Protein AF-X1D472-F1 (afdb_monomer_lite)

Foldseek 3Di:
DDDDDQWFKDFDPPAFQDCDPDQQFFWWDQPPDPPDIDGPVRHDDDPPDQIWTQWGDPGRGMITGHTDPDDDDDD

Structure (mmCIF, N/CA/C/O backbone):
data_AF-X1D472-F1
#
_entry.id   AF-X1D472-F1
#
loop_
_atom_site.group_PDB
_atom_site.id
_atom_site.type_symbol
_atom_site.label_atom_id
_atom_site.label_alt_id
_atom_site.label_comp_id
_atom_site.label_asym_id
_atom_site.label_entity_id
_atom_site.label_seq_id
_atom_site.pdbx_PDB_ins_code
_atom_site.Cartn_x
_atom_site.Cartn_y
_atom_site.Cartn_z
_atom_site.occupancy
_atom_site.B_iso_or_equiv
_atom_site.auth_seq_id
_atom_site.auth_comp_id
_atom_site.auth_asym_id
_atom_site.auth_atom_id
_atom_site.pdbx_PDB_model_num
ATOM 1 N N . LEU A 1 1 ? -0.567 17.540 -19.953 1.00 65.19 1 LEU A N 1
ATOM 2 C CA . LEU A 1 1 ? -1.670 16.738 -19.378 1.00 65.19 1 LEU A CA 1
ATOM 3 C C . LEU A 1 1 ? -1.070 15.770 -18.374 1.00 65.19 1 LEU A C 1
ATOM 5 O O . LEU A 1 1 ? -0.279 14.928 -18.787 1.00 65.19 1 LEU A O 1
ATOM 9 N N . LEU A 1 2 ? -1.375 15.931 -17.082 1.00 73.19 2 LEU A N 1
ATOM 10 C CA . LEU A 1 2 ? -1.050 14.904 -16.089 1.00 73.19 2 LEU A CA 1
ATOM 11 C C . LEU A 1 2 ? -1.839 13.633 -16.421 1.00 73.19 2 LEU A C 1
ATOM 13 O O . LEU A 1 2 ? -3.017 13.706 -16.769 1.00 73.19 2 LEU A O 1
ATOM 17 N N . ARG A 1 3 ? -1.169 12.484 -16.348 1.00 83.00 3 ARG A N 1
ATOM 18 C CA . ARG A 1 3 ? -1.778 11.159 -16.474 1.00 83.00 3 ARG A CA 1
ATOM 19 C C . ARG A 1 3 ? -1.537 10.428 -15.165 1.00 83.00 3 ARG A C 1
ATOM 21 O O . ARG A 1 3 ? -0.396 10.357 -14.721 1.00 83.00 3 ARG A O 1
ATOM 28 N N . PHE A 1 4 ? -2.608 9.918 -14.576 1.00 85.12 4 PHE A N 1
ATOM 29 C CA . PHE A 1 4 ? -2.571 9.202 -13.308 1.00 85.12 4 PHE A CA 1
ATOM 30 C C . PHE A 1 4 ? -2.801 7.713 -13.552 1.00 85.12 4 PHE A C 1
ATOM 32 O O . PHE A 1 4 ? -3.627 7.340 -14.388 1.00 85.12 4 PHE A O 1
ATOM 39 N N . LEU A 1 5 ? -2.061 6.872 -12.830 1.00 87.31 5 LEU A N 1
ATOM 40 C CA . LEU A 1 5 ? -2.313 5.438 -12.789 1.00 87.31 5 LEU A CA 1
ATOM 41 C C . LEU A 1 5 ? -3.508 5.190 -11.865 1.00 87.31 5 LEU A C 1
ATOM 43 O O . LEU A 1 5 ? -3.431 5.491 -10.680 1.00 87.31 5 LEU A O 1
ATOM 47 N N . HIS A 1 6 ? -4.601 4.666 -12.416 1.00 86.94 6 HIS A N 1
ATOM 48 C CA . HIS A 1 6 ? -5.789 4.306 -11.638 1.00 86.94 6 HIS A CA 1
ATOM 49 C C . HIS A 1 6 ? -5.755 2.823 -11.244 1.00 86.94 6 HIS A C 1
ATOM 51 O O . HIS A 1 6 ? -5.980 2.490 -10.089 1.00 86.94 6 HIS A O 1
ATOM 57 N N . ILE A 1 7 ? -5.428 1.939 -12.195 1.00 93.62 7 ILE A N 1
ATOM 58 C CA . ILE A 1 7 ? -5.280 0.494 -11.982 1.00 93.62 7 ILE A CA 1
ATOM 59 C C . ILE A 1 7 ? -4.071 0.013 -12.782 1.00 93.62 7 ILE A C 1
ATOM 61 O O . ILE A 1 7 ? -3.913 0.400 -13.943 1.00 93.62 7 ILE A O 1
ATOM 65 N N . GLY A 1 8 ? -3.238 -0.841 -12.193 1.00 95.88 8 GLY A N 1
ATOM 66 C CA . GLY A 1 8 ? -2.161 -1.522 -12.907 1.00 95.88 8 GLY A CA 1
ATOM 67 C C . GLY A 1 8 ? -0.911 -1.758 -12.072 1.00 95.88 8 GLY A C 1
ATOM 68 O O . GLY A 1 8 ? -0.859 -1.463 -10.881 1.00 95.88 8 GLY A O 1
ATOM 69 N N . TYR A 1 9 ? 0.119 -2.298 -12.720 1.00 96.88 9 TYR A N 1
ATOM 70 C CA . TYR A 1 9 ? 1.402 -2.548 -12.075 1.00 96.88 9 TYR A CA 1
ATOM 71 C C . TYR A 1 9 ? 2.272 -1.295 -12.071 1.00 96.88 9 TYR A C 1
ATOM 73 O O . TYR A 1 9 ? 2.407 -0.616 -13.091 1.00 96.88 9 TYR A O 1
ATOM 81 N N . TYR A 1 10 ? 2.908 -1.036 -10.936 1.00 95.50 10 TYR A N 1
ATOM 82 C CA . TYR A 1 10 ? 3.930 -0.010 -10.797 1.00 95.50 10 TYR A CA 1
ATOM 83 C C . TYR A 1 10 ? 5.195 -0.626 -10.216 1.00 95.50 10 TYR A C 1
ATOM 85 O O . TYR A 1 10 ? 5.125 -1.447 -9.300 1.00 95.50 10 TYR A O 1
ATOM 93 N N . ARG A 1 11 ? 6.343 -0.233 -10.769 1.00 96.31 11 ARG A N 1
ATOM 94 C CA . ARG A 1 11 ? 7.661 -0.696 -10.343 1.00 96.31 11 ARG A CA 1
ATOM 95 C C . ARG A 1 11 ? 8.487 0.470 -9.825 1.00 96.31 11 ARG A C 1
ATOM 97 O O . ARG A 1 11 ? 8.540 1.514 -10.473 1.00 96.31 11 ARG A O 1
ATOM 104 N N . HIS A 1 12 ? 9.176 0.250 -8.713 1.00 95.81 12 HIS A N 1
ATOM 105 C CA . HIS A 1 12 ? 10.123 1.192 -8.144 1.00 95.81 12 HIS A CA 1
ATOM 106 C C . HIS A 1 12 ? 11.285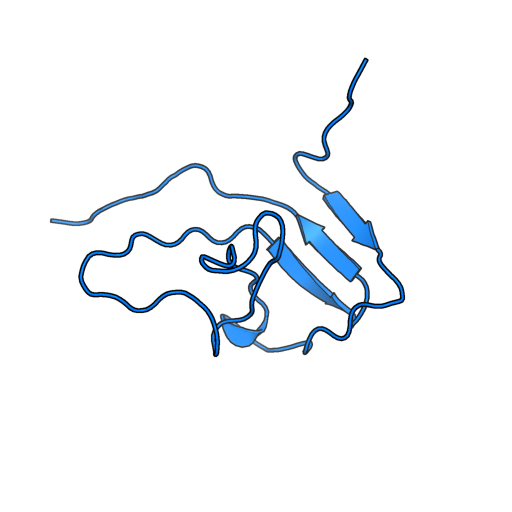 0.456 -7.466 1.00 95.81 12 HIS A C 1
ATOM 108 O O . 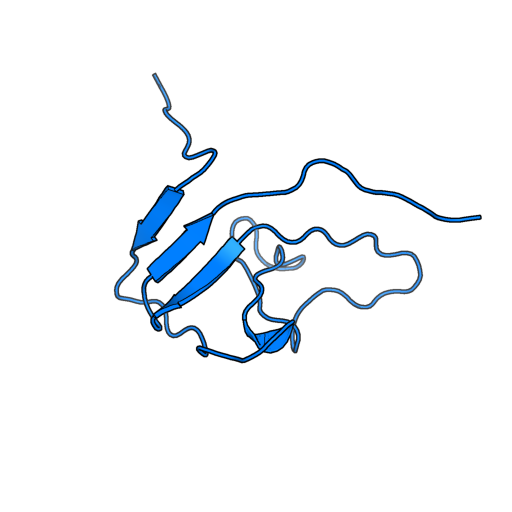HIS A 1 12 ? 11.109 -0.148 -6.415 1.00 95.81 12 HIS A O 1
ATOM 114 N N . ASP A 1 13 ? 12.480 0.548 -8.050 1.00 97.50 13 ASP A N 1
ATOM 115 C CA . ASP A 1 13 ? 13.648 -0.273 -7.671 1.00 97.50 13 ASP A CA 1
ATOM 116 C C . ASP A 1 13 ? 14.309 0.112 -6.338 1.00 97.50 13 ASP A C 1
ATOM 118 O O . ASP A 1 13 ? 15.272 -0.522 -5.915 1.00 97.50 13 ASP A O 1
ATOM 122 N N . THR A 1 14 ? 13.857 1.191 -5.693 1.00 96.38 14 THR A N 1
ATOM 123 C CA . THR A 1 14 ? 14.338 1.556 -4.350 1.00 96.38 14 THR A CA 1
ATOM 124 C C . THR A 1 14 ? 13.358 1.156 -3.251 1.00 96.38 14 THR A C 1
ATOM 126 O O . THR A 1 14 ? 13.577 1.508 -2.091 1.00 96.38 14 THR A O 1
ATOM 129 N N . TRP A 1 15 ? 12.231 0.534 -3.602 1.00 95.00 15 TRP A N 1
ATOM 130 C CA . TRP A 1 15 ? 11.335 -0.031 -2.604 1.00 95.00 15 TRP A CA 1
ATOM 131 C C . TRP A 1 15 ? 11.913 -1.336 -2.058 1.00 95.00 15 TRP A C 1
ATOM 133 O O . TRP A 1 15 ? 12.859 -1.901 -2.588 1.00 95.00 15 TRP A O 1
ATOM 143 N N . ASN A 1 16 ? 11.390 -1.762 -0.916 1.00 95.75 16 ASN A N 1
ATOM 144 C CA . ASN A 1 16 ? 11.766 -3.025 -0.297 1.00 95.75 16 ASN A CA 1
ATOM 145 C C . ASN A 1 16 ? 10.553 -3.591 0.443 1.00 95.75 16 ASN A C 1
ATOM 147 O O . ASN A 1 16 ? 10.576 -3.791 1.659 1.00 95.75 16 ASN A O 1
ATOM 151 N N . TRP A 1 17 ? 9.444 -3.738 -0.282 1.00 96.00 17 TRP A N 1
ATOM 152 C CA . TRP A 1 17 ? 8.204 -4.244 0.291 1.00 96.00 17 TRP A CA 1
ATOM 153 C C . TRP A 1 17 ? 8.347 -5.705 0.702 1.00 96.00 17 TRP A C 1
ATOM 155 O O . TRP A 1 17 ? 8.951 -6.518 -0.000 1.00 96.00 17 TRP A O 1
ATOM 165 N N . THR A 1 18 ? 7.727 -6.071 1.820 1.00 95.38 18 THR A N 1
ATOM 166 C CA . THR A 1 18 ? 7.650 -7.478 2.208 1.00 95.38 18 THR A CA 1
ATOM 167 C C . THR A 1 18 ? 6.563 -8.158 1.386 1.00 95.38 18 THR A C 1
ATOM 169 O O . THR A 1 18 ? 5.398 -7.781 1.477 1.00 95.38 18 THR A O 1
ATOM 172 N N . VAL A 1 19 ? 6.915 -9.182 0.610 1.00 95.88 19 VAL A N 1
ATOM 173 C CA . VAL A 1 19 ? 5.917 -10.039 -0.047 1.00 95.88 19 VAL A CA 1
ATOM 174 C C . VAL A 1 19 ? 5.326 -10.966 1.015 1.00 95.88 19 VAL A C 1
ATOM 176 O O . VAL A 1 19 ? 6.041 -11.787 1.590 1.00 95.88 19 VAL A O 1
ATOM 179 N N . GLY A 1 20 ? 4.041 -10.798 1.313 1.00 86.88 20 GLY A N 1
ATOM 180 C CA . GLY A 1 20 ? 3.362 -11.483 2.412 1.00 86.88 20 GLY A CA 1
ATOM 181 C C . GLY A 1 20 ? 2.155 -12.299 1.960 1.00 86.88 20 GLY A C 1
ATOM 182 O O . GLY A 1 20 ? 1.748 -12.263 0.802 1.00 86.88 20 GLY A O 1
ATOM 183 N N . ASN A 1 21 ? 1.542 -13.009 2.906 1.00 87.50 21 ASN A N 1
ATOM 184 C CA . ASN A 1 21 ? 0.251 -13.666 2.703 1.00 87.50 21 ASN A CA 1
ATOM 185 C C . ASN A 1 21 ? -0.871 -12.817 3.313 1.00 87.50 21 ASN A C 1
ATOM 187 O O . ASN A 1 21 ? -0.689 -12.213 4.372 1.00 87.50 21 ASN A O 1
ATOM 191 N N . GLY A 1 22 ? -2.045 -12.813 2.676 1.00 88.50 22 GLY A N 1
ATOM 192 C CA . GLY A 1 22 ? -3.225 -12.104 3.179 1.00 88.50 22 GLY A CA 1
ATOM 193 C C . GLY A 1 22 ? -2.981 -10.603 3.352 1.00 88.50 22 GLY A C 1
ATOM 194 O O . GLY A 1 22 ? -2.425 -9.952 2.469 1.00 88.50 22 GLY A O 1
ATOM 195 N N . GLU A 1 23 ? -3.374 -10.061 4.505 1.00 89.44 23 GLU A N 1
ATOM 196 C CA . GLU A 1 23 ? -3.293 -8.625 4.809 1.00 89.44 23 GLU A CA 1
ATOM 197 C C . GLU A 1 23 ? -1.861 -8.083 4.877 1.00 89.44 23 GLU A C 1
ATOM 199 O O . GLU A 1 23 ? -1.631 -6.912 4.583 1.00 89.44 23 GLU A O 1
ATOM 204 N N . ALA A 1 24 ? -0.877 -8.933 5.191 1.00 89.56 24 ALA A N 1
ATOM 205 C CA . ALA A 1 24 ? 0.529 -8.533 5.176 1.00 89.56 24 ALA A CA 1
ATOM 206 C C . ALA A 1 24 ? 0.999 -8.129 3.769 1.00 89.56 24 ALA A C 1
ATOM 208 O O . ALA A 1 24 ? 1.984 -7.412 3.639 1.00 89.56 24 ALA A O 1
ATOM 209 N N . ASN A 1 25 ? 0.293 -8.561 2.719 1.00 93.56 25 ASN A N 1
ATOM 210 C CA . ASN A 1 25 ? 0.603 -8.214 1.337 1.00 93.56 25 ASN A CA 1
ATOM 211 C C . ASN A 1 25 ? -0.052 -6.909 0.858 1.00 93.56 25 ASN A C 1
ATOM 213 O O . ASN A 1 25 ? 0.152 -6.518 -0.290 1.00 93.56 25 ASN A O 1
ATOM 217 N N . LEU A 1 26 ? -0.879 -6.271 1.689 1.00 94.19 26 LEU A N 1
ATOM 218 C CA . LEU A 1 26 ? -1.649 -5.083 1.327 1.00 94.19 26 LEU A CA 1
ATOM 219 C C . LEU A 1 26 ? -0.882 -3.803 1.660 1.00 94.19 26 LEU A C 1
ATOM 221 O O . LEU A 1 26 ? -0.129 -3.745 2.635 1.00 94.19 26 LEU A O 1
ATOM 225 N N . LEU A 1 27 ? -1.109 -2.776 0.844 1.00 94.81 27 LEU A N 1
ATOM 226 C CA . LEU A 1 27 ? -0.584 -1.432 1.037 1.00 94.81 27 LEU A CA 1
ATOM 227 C C . LEU A 1 27 ? -1.713 -0.455 1.351 1.00 94.81 27 LEU A C 1
ATOM 229 O O . LEU A 1 27 ? -2.736 -0.407 0.661 1.00 94.81 27 LEU A O 1
ATOM 233 N N . PHE A 1 28 ? -1.467 0.350 2.374 1.00 93.25 28 PHE A N 1
ATOM 234 C CA . PHE A 1 28 ? -2.348 1.373 2.917 1.00 93.25 28 PHE A CA 1
ATOM 235 C C . PHE A 1 28 ? -1.671 2.744 2.771 1.00 93.25 28 PHE A C 1
ATOM 237 O O . PHE A 1 28 ? -0.444 2.797 2.639 1.00 93.25 28 PHE A O 1
ATOM 244 N N . PRO A 1 29 ? -2.422 3.856 2.771 1.00 91.69 29 PRO A N 1
ATOM 245 C CA . PRO A 1 29 ? -1.818 5.182 2.819 1.00 91.69 29 PRO A CA 1
ATOM 246 C C . PRO A 1 29 ? -1.073 5.398 4.144 1.00 91.69 29 PRO A C 1
ATOM 248 O O . PRO A 1 29 ? -1.533 4.964 5.199 1.00 91.69 29 PRO A O 1
ATOM 251 N N . ASP A 1 30 ? 0.072 6.072 4.066 1.00 92.31 30 ASP A N 1
ATOM 252 C CA . ASP A 1 30 ? 0.780 6.616 5.227 1.00 92.31 30 ASP A CA 1
ATOM 253 C C . ASP A 1 30 ? 0.081 7.911 5.683 1.00 92.31 30 ASP A C 1
ATOM 255 O O . ASP A 1 30 ? -0.211 8.780 4.856 1.00 92.31 30 ASP A O 1
ATOM 259 N N . ASP A 1 31 ? -0.206 8.048 6.977 1.00 91.25 31 ASP A N 1
ATOM 260 C CA . ASP A 1 31 ? -0.810 9.245 7.579 1.00 91.25 31 ASP A CA 1
ATOM 261 C C . ASP A 1 31 ? 0.227 10.304 7.996 1.00 91.25 31 ASP A C 1
ATOM 263 O O . ASP A 1 31 ? -0.125 11.458 8.250 1.00 91.25 31 ASP A O 1
ATOM 267 N N . THR A 1 32 ? 1.515 9.951 8.004 1.00 91.81 32 THR A N 1
ATOM 268 C CA . THR A 1 32 ? 2.626 10.841 8.368 1.00 91.81 32 THR A CA 1
ATOM 269 C C . THR A 1 32 ? 3.326 11.455 7.159 1.00 91.81 32 THR A C 1
ATOM 271 O O . THR A 1 32 ? 3.730 12.621 7.203 1.00 91.81 32 THR A O 1
ATOM 274 N N . THR A 1 33 ? 3.469 10.697 6.065 1.00 93.69 33 THR A N 1
ATOM 275 C CA . THR A 1 33 ? 4.239 11.113 4.884 1.00 93.69 33 THR A CA 1
ATOM 276 C C . THR A 1 33 ? 3.354 11.178 3.636 1.00 93.69 33 THR A C 1
ATOM 278 O O . THR A 1 33 ? 2.997 10.141 3.073 1.00 93.69 33 THR A O 1
ATOM 281 N N . PRO A 1 34 ? 3.034 12.383 3.121 1.00 90.19 34 PRO A N 1
ATOM 282 C CA . PRO A 1 34 ? 2.192 12.523 1.939 1.00 90.19 34 PRO A CA 1
ATOM 283 C C . PRO A 1 34 ? 2.730 11.763 0.722 1.00 90.19 34 PRO A C 1
ATOM 285 O O . PRO A 1 34 ? 3.860 11.975 0.282 1.00 90.19 34 PRO A O 1
ATOM 288 N N . GLY A 1 35 ? 1.888 10.901 0.149 1.00 87.00 35 GLY A 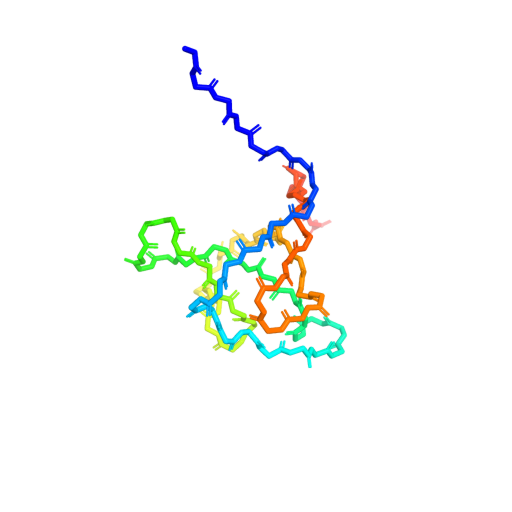N 1
ATOM 289 C CA . GLY A 1 35 ? 2.219 10.102 -1.033 1.00 87.00 35 GLY A CA 1
ATOM 290 C C . GLY A 1 35 ? 3.021 8.829 -0.747 1.00 87.00 35 GLY A C 1
ATOM 291 O O . GLY A 1 35 ? 3.290 8.078 -1.685 1.00 87.00 35 GLY A O 1
ATOM 292 N N . ALA A 1 36 ? 3.378 8.563 0.513 1.00 91.88 36 ALA A N 1
ATOM 293 C CA . ALA A 1 36 ? 3.930 7.280 0.920 1.00 91.88 36 ALA A CA 1
ATOM 294 C C . 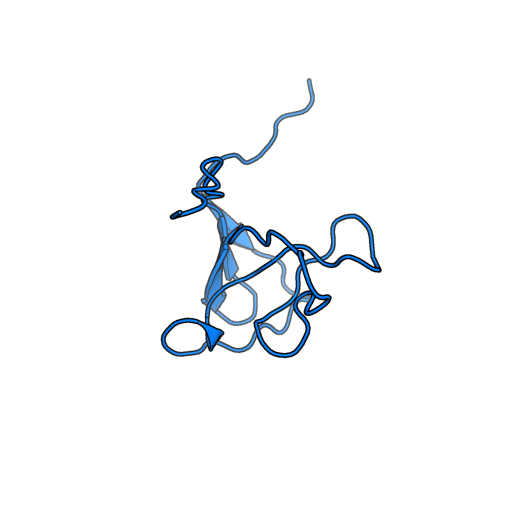ALA A 1 36 ? 2.819 6.247 1.170 1.00 91.88 36 ALA A C 1
ATOM 296 O O . ALA A 1 36 ? 1.638 6.567 1.328 1.00 91.88 36 ALA A O 1
ATOM 297 N N . MET A 1 37 ? 3.223 4.981 1.172 1.00 93.94 37 MET A N 1
ATOM 298 C CA . MET A 1 37 ? 2.373 3.850 1.523 1.00 93.94 37 MET A CA 1
ATOM 299 C C . MET A 1 37 ? 3.048 3.044 2.625 1.00 93.94 37 MET A C 1
ATOM 301 O O . MET A 1 37 ? 4.266 3.089 2.783 1.00 93.94 37 MET A O 1
ATOM 305 N N . VAL A 1 38 ? 2.257 2.269 3.350 1.00 95.31 38 VAL A N 1
ATOM 306 C CA . VAL A 1 38 ? 2.702 1.422 4.455 1.00 95.31 38 VAL A CA 1
ATOM 307 C C . VAL A 1 38 ? 2.050 0.044 4.378 1.00 95.31 38 VAL A C 1
ATOM 309 O O . VAL A 1 38 ? 0.977 -0.122 3.799 1.00 95.31 38 VAL A O 1
ATOM 312 N N . GLN A 1 39 ? 2.703 -0.960 4.966 1.00 94.44 39 GLN A N 1
ATOM 313 C CA . GLN A 1 39 ? 2.116 -2.288 5.183 1.00 94.44 39 GLN A CA 1
ATOM 314 C C . GLN A 1 39 ? 1.375 -2.344 6.523 1.00 94.44 39 GLN A C 1
ATOM 316 O O . GLN A 1 39 ? 1.520 -1.453 7.357 1.00 94.44 39 GLN A O 1
ATOM 321 N N . LEU A 1 40 ? 0.627 -3.429 6.750 1.00 90.25 40 LEU A N 1
ATOM 322 C CA . LEU A 1 40 ? -0.222 -3.658 7.928 1.00 90.25 40 LEU A CA 1
ATOM 323 C C . LEU A 1 40 ? 0.422 -3.303 9.282 1.00 90.25 40 LEU A C 1
ATOM 325 O O . LEU A 1 40 ? -0.270 -2.829 10.173 1.00 90.25 40 LEU A O 1
ATOM 329 N N . ALA A 1 41 ? 1.726 -3.524 9.461 1.00 86.88 41 ALA A N 1
ATOM 330 C CA . ALA A 1 41 ? 2.404 -3.207 10.722 1.00 86.88 41 ALA A CA 1
ATOM 331 C C . ALA A 1 41 ? 2.449 -1.700 11.038 1.00 86.88 41 ALA A C 1
ATOM 333 O O . ALA A 1 41 ? 2.535 -1.331 12.204 1.00 86.88 41 ALA A O 1
ATOM 334 N N . ASN A 1 42 ? 2.382 -0.855 10.006 1.00 89.44 42 ASN A N 1
ATOM 335 C CA . ASN A 1 42 ? 2.556 0.594 10.092 1.00 89.44 42 ASN A CA 1
ATOM 336 C C . ASN A 1 42 ? 1.333 1.363 9.567 1.00 89.44 42 ASN A C 1
ATOM 338 O O . ASN A 1 42 ? 1.429 2.567 9.356 1.00 89.44 42 ASN A O 1
ATOM 342 N N . LYS A 1 43 ? 0.206 0.689 9.290 1.00 88.88 43 LYS A N 1
ATOM 343 C CA . LYS A 1 43 ? -1.027 1.395 8.919 1.00 88.88 43 LYS A CA 1
ATOM 344 C C . LYS A 1 43 ? -1.534 2.224 10.113 1.00 88.88 43 LYS A C 1
ATOM 346 O O . LYS A 1 43 ? -1.259 1.837 11.252 1.00 88.88 43 LYS A O 1
ATOM 351 N N . PRO A 1 44 ? -2.361 3.254 9.878 1.00 88.50 44 PRO A N 1
ATOM 352 C CA . PRO A 1 44 ? -3.068 3.946 10.953 1.00 88.50 44 PRO A CA 1
ATOM 353 C C . PRO A 1 44 ? -3.862 2.971 11.849 1.00 88.50 44 PRO A C 1
ATOM 355 O O . PRO A 1 44 ? -4.281 1.881 11.423 1.00 88.50 44 PRO A O 1
ATOM 358 N N . THR A 1 45 ? -4.012 3.296 13.130 1.00 88.69 45 THR A N 1
ATOM 359 C CA . THR A 1 45 ? -4.667 2.423 14.127 1.00 88.69 45 THR A CA 1
ATOM 360 C C . THR A 1 45 ? -5.523 3.190 15.126 1.00 88.69 45 THR A C 1
ATOM 362 O O . THR A 1 45 ? -5.972 2.594 16.109 1.00 88.69 45 THR A O 1
ATOM 365 N N . ASP A 1 46 ? -5.735 4.485 14.914 1.00 87.44 46 ASP A N 1
ATOM 366 C CA . ASP A 1 46 ? -6.479 5.293 15.862 1.00 87.44 46 ASP A CA 1
ATOM 367 C C . ASP A 1 46 ? -7.959 4.898 15.851 1.00 87.44 46 ASP A C 1
ATOM 369 O O . ASP A 1 46 ? -8.523 4.382 14.879 1.00 87.44 46 ASP A O 1
ATOM 373 N N . ALA A 1 47 ? -8.600 5.075 17.004 1.00 86.25 47 ALA A N 1
ATOM 374 C CA . ALA A 1 47 ? -9.998 4.718 17.157 1.00 86.25 47 ALA A CA 1
ATOM 375 C C . ALA A 1 47 ? -10.866 5.599 16.245 1.00 86.25 47 ALA A C 1
ATOM 377 O O . ALA A 1 47 ? -10.898 6.817 16.398 1.00 86.25 47 ALA A O 1
ATOM 378 N N . GLY A 1 48 ? -11.608 4.961 15.339 1.00 83.25 48 GLY A N 1
ATOM 379 C CA . GLY A 1 48 ? -12.445 5.645 14.352 1.00 83.25 48 GLY A CA 1
ATOM 380 C C . GLY A 1 48 ? -11.792 5.812 12.980 1.00 83.25 48 GLY A C 1
ATOM 381 O O . GLY A 1 48 ? -12.466 6.286 12.065 1.00 83.25 48 GLY A O 1
ATOM 382 N N . ASP A 1 49 ? -10.537 5.387 12.804 1.00 84.06 49 ASP A N 1
ATOM 383 C CA . ASP A 1 49 ? -9.884 5.414 11.498 1.00 84.06 49 ASP A CA 1
ATOM 384 C C . ASP A 1 49 ? -10.606 4.513 10.492 1.00 84.06 49 ASP A C 1
ATOM 386 O O . ASP A 1 49 ? -10.815 3.316 10.712 1.00 84.06 49 ASP A O 1
ATOM 390 N N . GLN A 1 50 ? -10.928 5.090 9.337 1.00 85.62 50 GLN A N 1
ATOM 391 C CA . GLN A 1 50 ? -11.353 4.355 8.152 1.00 85.62 50 GLN A CA 1
ATOM 392 C C . GLN A 1 50 ? -10.172 4.279 7.189 1.00 85.62 50 GLN A C 1
ATOM 394 O O . GLN A 1 50 ? -9.709 5.297 6.674 1.00 85.62 50 GLN A O 1
ATOM 399 N N . ILE A 1 51 ? -9.666 3.068 6.957 1.00 85.94 51 ILE A N 1
ATOM 400 C CA . ILE A 1 51 ? -8.424 2.853 6.209 1.00 85.94 51 ILE A CA 1
ATOM 401 C C . ILE A 1 51 ? -8.730 2.046 4.959 1.00 85.94 51 ILE A C 1
ATOM 403 O O . ILE A 1 51 ? -9.313 0.964 5.021 1.00 85.94 51 ILE A O 1
ATOM 407 N N . GLN A 1 52 ? -8.297 2.570 3.818 1.00 87.88 52 GLN A N 1
ATOM 408 C CA . GLN A 1 52 ? -8.506 1.955 2.519 1.00 87.88 52 GLN A CA 1
ATOM 409 C C . GLN A 1 52 ? -7.251 1.209 2.057 1.00 87.88 52 GLN A C 1
ATOM 411 O O . GLN A 1 52 ? -6.128 1.694 2.197 1.00 87.88 52 GLN A O 1
ATOM 416 N N . VAL A 1 53 ? -7.448 0.045 1.443 1.00 91.19 53 VAL A N 1
ATOM 417 C CA . VAL A 1 53 ? -6.390 -0.654 0.706 1.00 91.19 53 VAL A CA 1
ATOM 418 C C . VAL A 1 53 ? -6.206 0.017 -0.657 1.00 91.19 53 VAL A C 1
ATOM 420 O O . VAL A 1 53 ?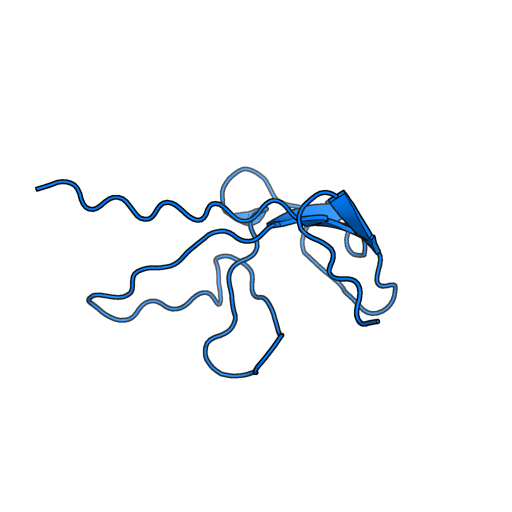 -7.164 0.173 -1.420 1.00 91.19 53 VAL A O 1
ATOM 423 N N . CYS A 1 54 ? -4.971 0.392 -0.984 1.00 91.31 54 CYS A N 1
ATOM 424 C CA . CYS A 1 54 ? -4.629 1.066 -2.242 1.00 91.31 54 CYS A CA 1
ATOM 425 C C . CYS A 1 54 ? -3.990 0.124 -3.272 1.00 91.31 54 CYS A C 1
ATOM 427 O O . CYS A 1 54 ? -4.156 0.305 -4.482 1.00 91.31 54 CYS A O 1
ATOM 429 N N . ALA A 1 55 ? -3.234 -0.867 -2.800 1.00 94.06 55 ALA A N 1
ATOM 430 C CA . ALA A 1 55 ? -2.474 -1.783 -3.640 1.00 94.06 55 ALA A CA 1
ATOM 431 C C . ALA A 1 55 ? -2.132 -3.077 -2.890 1.00 94.06 55 ALA A C 1
ATOM 433 O O . ALA A 1 55 ? -2.332 -3.182 -1.679 1.00 94.06 55 ALA A O 1
ATOM 434 N N . TYR A 1 56 ? -1.565 -4.046 -3.606 1.00 95.12 56 TYR A N 1
ATOM 435 C CA . TYR A 1 56 ? -0.885 -5.190 -3.000 1.00 95.12 56 TYR A CA 1
ATOM 436 C C . TYR A 1 56 ? 0.491 -5.428 -3.625 1.00 95.12 56 TYR A C 1
ATOM 438 O O . TYR A 1 56 ? 0.754 -5.045 -4.770 1.00 95.12 56 TYR A O 1
ATOM 446 N N . VAL A 1 57 ? 1.372 -6.073 -2.865 1.00 97.12 57 VAL A N 1
ATOM 447 C CA . VAL A 1 57 ? 2.767 -6.324 -3.238 1.00 97.12 57 VAL A CA 1
ATOM 448 C C . VAL A 1 57 ? 2.864 -7.569 -4.131 1.00 97.12 57 VAL A C 1
ATOM 450 O O . VAL A 1 57 ? 2.298 -8.619 -3.836 1.00 97.12 57 VAL A O 1
ATOM 453 N N . VAL A 1 58 ? 3.572 -7.456 -5.253 1.00 97.25 58 VAL A N 1
ATOM 454 C CA . VAL A 1 58 ? 3.835 -8.560 -6.199 1.00 97.25 58 VAL A CA 1
ATOM 455 C C . VAL A 1 58 ? 5.270 -9.054 -6.034 1.00 97.25 58 VAL A C 1
ATOM 457 O O . VAL A 1 58 ? 5.521 -10.256 -5.990 1.00 97.25 58 VAL A O 1
ATOM 460 N N . THR A 1 59 ? 6.209 -8.115 -5.918 1.00 97.31 59 THR A N 1
ATOM 461 C CA . THR A 1 59 ? 7.612 -8.326 -5.535 1.00 97.31 59 THR A CA 1
ATOM 462 C C . THR A 1 59 ? 8.045 -7.171 -4.628 1.00 97.31 59 THR A C 1
ATOM 464 O O . THR A 1 59 ? 7.298 -6.207 -4.477 1.00 97.31 59 THR A O 1
ATOM 467 N N . ALA A 1 60 ? 9.258 -7.212 -4.068 1.00 96.75 60 ALA A N 1
ATOM 468 C CA . ALA A 1 60 ? 9.780 -6.117 -3.238 1.00 96.75 60 ALA A CA 1
ATOM 469 C C . ALA A 1 60 ? 9.732 -4.729 -3.918 1.00 96.75 60 ALA A C 1
ATOM 471 O O . ALA A 1 60 ? 9.565 -3.718 -3.237 1.00 96.75 60 ALA A O 1
ATOM 472 N N . ASP A 1 61 ? 9.785 -4.704 -5.253 1.00 98.00 61 ASP A N 1
ATOM 473 C CA . ASP A 1 61 ? 9.832 -3.488 -6.072 1.00 98.00 61 ASP A CA 1
ATOM 474 C C . ASP A 1 61 ? 8.558 -3.249 -6.889 1.00 98.00 61 ASP A C 1
ATOM 476 O O . ASP A 1 61 ? 8.432 -2.214 -7.541 1.00 98.00 61 ASP A O 1
ATOM 480 N N . ILE A 1 62 ? 7.633 -4.213 -6.934 1.00 97.62 62 ILE A N 1
ATOM 481 C CA . ILE A 1 62 ? 6.470 -4.183 -7.829 1.00 97.62 62 ILE A CA 1
ATOM 482 C C . ILE A 1 62 ? 5.196 -4.331 -7.018 1.00 97.62 62 ILE A C 1
ATOM 484 O O . ILE A 1 62 ? 5.033 -5.275 -6.248 1.00 97.62 62 ILE A O 1
ATOM 488 N N . VAL A 1 63 ? 4.249 -3.437 -7.273 1.00 97.00 63 VAL A N 1
ATOM 489 C CA . VAL A 1 63 ? 2.918 -3.455 -6.666 1.00 97.00 63 VAL A CA 1
ATOM 490 C C . VAL A 1 63 ? 1.859 -3.449 -7.758 1.00 97.00 63 VAL A C 1
ATOM 492 O O . VAL A 1 63 ? 2.089 -2.937 -8.856 1.00 97.00 63 VAL A O 1
ATOM 495 N N . PHE A 1 64 ? 0.689 -3.997 -7.458 1.00 96.38 64 PHE A N 1
ATOM 496 C CA . PHE A 1 64 ? -0.506 -3.809 -8.268 1.00 96.38 64 PHE A CA 1
ATOM 497 C C . PHE A 1 64 ? -1.425 -2.808 -7.572 1.00 96.38 64 PHE A C 1
ATOM 499 O O . PHE A 1 64 ? -1.974 -3.096 -6.508 1.00 96.38 64 PHE A O 1
ATOM 506 N N . PHE A 1 65 ? -1.572 -1.631 -8.172 1.00 94.38 65 PHE A N 1
ATOM 507 C CA . PHE A 1 65 ? -2.521 -0.615 -7.740 1.00 94.38 65 PHE A CA 1
ATOM 508 C C . PHE A 1 65 ? -3.920 -0.967 -8.225 1.00 94.38 65 PHE A C 1
ATOM 510 O O . PHE A 1 65 ? -4.132 -1.193 -9.418 1.00 94.38 65 PHE A O 1
ATOM 517 N N . ASN A 1 66 ? -4.860 -0.986 -7.287 1.00 91.56 66 ASN A N 1
ATOM 518 C CA . ASN A 1 66 ? -6.289 -1.110 -7.541 1.00 91.56 66 ASN A CA 1
ATOM 519 C C . ASN A 1 66 ? -7.051 -0.588 -6.311 1.00 91.56 66 ASN A C 1
ATOM 521 O O . ASN A 1 66 ? -7.537 -1.389 -5.508 1.00 91.56 66 ASN A O 1
ATOM 525 N N . PRO A 1 67 ? -7.066 0.737 -6.096 1.00 84.00 67 PRO A N 1
ATOM 526 C CA . PRO A 1 67 ? -7.700 1.323 -4.927 1.00 84.00 67 PRO A CA 1
ATOM 527 C C . PRO A 1 67 ? -9.213 1.075 -4.958 1.00 84.00 67 PRO A C 1
ATOM 529 O O . PRO A 1 67 ? -9.875 1.342 -5.959 1.00 84.00 67 PRO A O 1
ATOM 532 N N . SER A 1 68 ? -9.766 0.590 -3.844 1.00 81.00 68 SER A N 1
ATOM 533 C CA . SER A 1 68 ? -11.216 0.435 -3.675 1.00 81.00 68 SER A CA 1
ATOM 534 C C . SER A 1 68 ? -11.833 1.712 -3.118 1.00 81.00 68 SER A C 1
ATOM 536 O O . SER A 1 68 ? -11.694 1.965 -1.933 1.00 81.00 68 SER A O 1
ATOM 538 N N . TYR A 1 69 ? -12.548 2.493 -3.927 1.00 74.19 69 TYR A N 1
ATOM 539 C CA . TYR A 1 69 ? -13.193 3.737 -3.464 1.00 74.19 69 TYR A CA 1
ATOM 540 C C . TYR A 1 69 ? -14.335 3.535 -2.465 1.00 74.19 69 TYR A C 1
ATOM 542 O O . TYR A 1 69 ? -14.834 4.501 -1.889 1.00 74.19 69 TYR A O 1
ATOM 550 N N . GLU 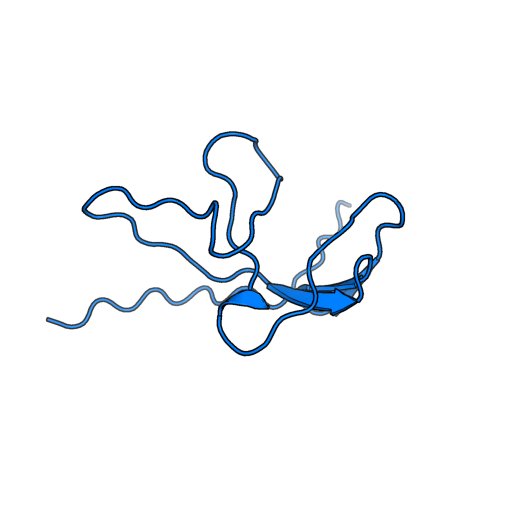A 1 70 ? -14.791 2.299 -2.299 1.00 78.69 70 GLU A N 1
ATOM 551 C CA . GLU A 1 70 ? -15.884 1.973 -1.400 1.00 78.69 70 GLU A CA 1
ATOM 552 C C . GLU A 1 70 ? -15.345 1.760 0.015 1.00 78.69 70 GLU A C 1
ATOM 554 O O . GLU A 1 70 ? -14.560 0.846 0.272 1.00 78.69 70 GLU A O 1
ATOM 559 N N . LEU A 1 71 ? -15.809 2.609 0.933 1.00 75.38 71 LEU A N 1
ATOM 560 C CA . LEU A 1 71 ? -15.740 2.396 2.372 1.00 75.38 71 LEU A CA 1
ATOM 561 C C . LEU A 1 71 ? -17.151 2.044 2.839 1.00 75.38 71 LEU A C 1
ATOM 563 O O . LEU A 1 71 ? -18.086 2.822 2.647 1.00 75.38 71 LEU A O 1
ATOM 567 N N . VAL A 1 72 ? -17.312 0.853 3.412 1.00 65.44 72 VAL A N 1
ATOM 568 C CA . VAL A 1 72 ? -18.596 0.379 3.934 1.00 65.44 72 VAL A CA 1
ATOM 569 C C . VAL A 1 72 ? -18.488 0.261 5.445 1.00 65.44 72 VAL A C 1
ATOM 571 O O . VAL A 1 72 ? -17.684 -0.515 5.957 1.00 65.44 72 VAL A O 1
ATOM 574 N N . GLU A 1 73 ? -19.318 1.018 6.154 1.00 74.31 73 GLU A N 1
ATOM 575 C CA . GLU A 1 73 ? -19.570 0.827 7.579 1.00 74.31 73 GLU A CA 1
ATOM 576 C C . GLU A 1 73 ? -20.765 -0.120 7.740 1.00 74.31 73 GLU A C 1
ATOM 578 O O . GLU A 1 73 ? -21.824 0.099 7.148 1.00 74.31 73 GLU A O 1
ATOM 583 N N . ILE A 1 74 ? -20.597 -1.193 8.516 1.00 61.41 74 ILE A N 1
ATOM 584 C CA . ILE A 1 74 ? -21.695 -2.095 8.880 1.00 61.41 74 ILE A CA 1
ATOM 585 C C . ILE A 1 74 ? -22.196 -1.673 10.265 1.00 61.41 74 ILE A C 1
ATOM 587 O O . ILE A 1 74 ? -21.409 -1.661 11.212 1.00 61.41 74 ILE A O 1
ATOM 591 N N . SER A 1 75 ? -23.490 -1.348 10.365 1.00 69.69 75 SER A N 1
ATOM 592 C CA . SER A 1 75 ? -24.196 -1.039 11.623 1.00 69.69 75 SER A CA 1
ATOM 593 C C . SER A 1 75 ? -25.284 -2.057 11.939 1.00 69.69 75 SER A C 1
ATOM 595 O O . SER A 1 75 ? -25.814 -2.675 10.985 1.00 69.69 75 SER A O 1
#

pLDDT: mean 89.2, std 8.17, range [61.41, 98.0]

Secondary structure (DSSP, 8-state):
------SEEEE-TT------SGGGGEEEE-SSSTT-EEEGGGS---TT------EEEEETTEEEE----------

Organism: NCBI:txid412755

Radius of gyration: 13.04 Å; chains: 1; bounding box: 38×30×36 Å

Sequence (75 aa):
LLRFLHIGYYRHDTWNWTVGNGEANLLFPDDTTPGAMVQLANKPTDAGDQIQVCAYVVTADIVFFNPSYELVEIS